Protein AF-A0A401GD38-F1 (afdb_monomer)

Radius of gyration: 16.44 Å; Cα contacts (8 Å, |Δi|>4): 245; chains: 1; bounding box: 44×45×41 Å

Foldseek 3Di:
DDDPVNDDPQWDQQPVDDPVVVQVLLQLDPVQRDPFDQDPVSIQGADAADDLVCLLPPDQSRAHPVSDRWFKKWWQFPPVGIFIWTKDNDKDWDWADDPPDDIDIDIDIDTHHSDPPGDGRDDPRRPPIFMATSRRHTD

Nearest PDB structures (foldseek):
  8k37-assembly1_M  TM=5.604E-01  e=2.691E+00  Escherichia phage Lambda
  3rty-assembly4_H  TM=5.492E-01  e=2.249E+00  Drosophila melanogaster
  2e12-assembly1_B  TM=4.393E-01  e=1.996E+00  Xanthomonas campestris pv. campestris
  8xpm-assembly1_f4  TM=5.637E-01  e=9.448E+00  Escherichia phage Lambda
  9c4g-assembly1_t  TM=3.325E-01  e=8.899E+00  Cutibacterium acnes

Organism: NCBI:txid139825

Mean predicted aligned error: 5.8 Å

Sequence (139 aa):
MIARLNFIGNAIDLGSIEVDELTAWMYPHPANPSSFEYPGDRLLRFHETISDQEMFRPNPKNKDYDNDPVIMVLKNGNSSNLTIGRLNTIRAFLHEYFKGKPGKMSKEVGVFPRNSKSGPFSERGDSGSMVIDTIGRLD

pLDDT: mean 87.92, std 8.71, range [44.88, 96.25]

Secondary structure (DSSP, 8-state):
---GGG---SEEE-TTS-HHHHHHHH-SBTTB--S----TTSEEE--EE--HHHHHS--TTSB-TTS-B--EEEEEETTTEEEEEEEEEEEEEEEE--TTSPPEEEEEEEEEESSTTS--S--TT-TT--EEETTSEE-

Solvent-accessible surface area (backbone atoms only — not comparable to full-atom values): 8340 Å² total; per-residue (Å²): 134,88,52,82,92,73,65,71,76,64,48,46,80,52,79,89,48,59,68,70,59,49,55,58,68,60,22,57,23,89,92,42,78,50,88,58,70,86,48,94,84,37,46,52,47,59,83,53,64,61,49,74,66,42,57,62,51,40,57,78,82,40,25,32,86,86,68,46,55,41,46,48,28,36,32,62,23,82,60,52,39,78,31,53,22,28,52,43,61,65,70,49,77,49,76,48,80,48,94,97,49,81,64,47,74,51,77,46,67,50,68,38,40,63,45,97,85,49,65,78,48,71,45,90,66,24,81,87,49,64,49,25,37,65,80,23,26,32,113

Structure (mmCIF, N/CA/C/O backbone):
data_AF-A0A401GD38-F1
#
_entry.id   AF-A0A401GD38-F1
#
loop_
_atom_site.group_PDB
_atom_site.id
_atom_site.type_symbol
_atom_site.label_atom_id
_atom_site.label_alt_id
_atom_site.label_comp_id
_atom_site.label_asym_id
_atom_site.label_entity_id
_atom_site.label_seq_id
_atom_site.pdbx_PDB_ins_code
_atom_site.Cartn_x
_atom_site.Cartn_y
_atom_site.Cartn_z
_atom_site.occupancy
_atom_site.B_iso_or_equiv
_atom_site.auth_seq_id
_atom_site.auth_comp_id
_atom_site.auth_asym_id
_atom_site.auth_atom_id
_atom_site.pdbx_PDB_model_num
ATOM 1 N N . MET A 1 1 ? -3.269 -23.717 -6.859 1.00 44.88 1 MET A N 1
ATOM 2 C CA . MET A 1 1 ? -3.779 -24.309 -5.602 1.00 44.88 1 MET A CA 1
ATOM 3 C C . MET A 1 1 ? -2.717 -24.089 -4.534 1.00 44.88 1 MET A C 1
ATOM 5 O O . MET A 1 1 ? -1.667 -24.710 -4.618 1.00 44.88 1 MET A O 1
ATOM 9 N N . ILE A 1 2 ? -2.925 -23.154 -3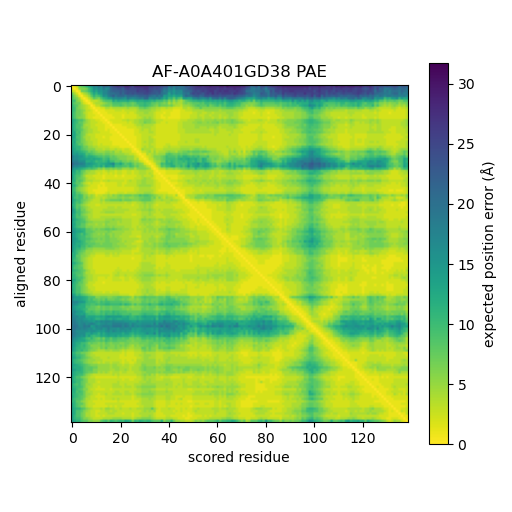.603 1.00 51.34 2 ILE A N 1
ATOM 10 C CA . ILE A 1 2 ? -2.008 -22.959 -2.470 1.00 51.34 2 ILE A CA 1
ATOM 11 C C . ILE A 1 2 ? -2.310 -24.083 -1.474 1.00 51.34 2 ILE A C 1
ATOM 13 O O . ILE A 1 2 ? -3.388 -24.119 -0.884 1.00 51.34 2 ILE A O 1
ATOM 17 N N . ALA A 1 3 ? -1.408 -25.055 -1.339 1.00 58.12 3 ALA A N 1
ATOM 18 C CA . ALA A 1 3 ? -1.503 -26.049 -0.274 1.00 58.12 3 ALA A CA 1
ATOM 19 C C . ALA A 1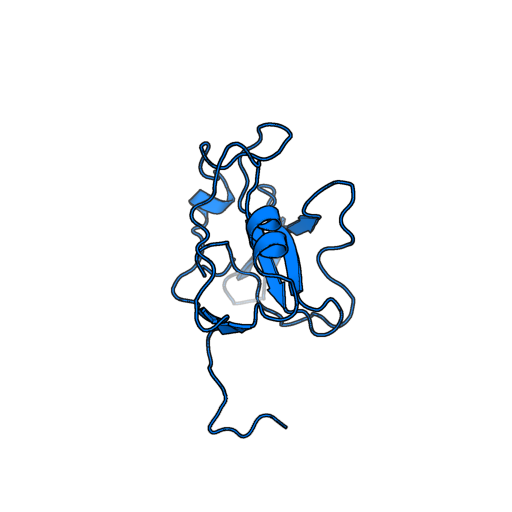 3 ? -1.263 -25.351 1.076 1.00 58.12 3 ALA A C 1
ATOM 21 O O . ALA A 1 3 ? -0.394 -24.485 1.158 1.00 58.12 3 ALA A O 1
ATOM 22 N N . ARG A 1 4 ? -1.983 -25.736 2.143 1.00 56.75 4 ARG A N 1
ATOM 23 C CA . ARG A 1 4 ? -1.834 -25.138 3.494 1.00 56.75 4 ARG A CA 1
ATOM 24 C C . ARG A 1 4 ? -0.382 -25.090 3.994 1.00 56.75 4 ARG A C 1
ATOM 26 O O . ARG A 1 4 ? -0.058 -24.228 4.796 1.00 56.75 4 ARG A O 1
ATOM 33 N N . LEU A 1 5 ? 0.474 -25.992 3.510 1.00 59.88 5 LEU A N 1
ATOM 34 C CA . LEU A 1 5 ? 1.892 -26.083 3.871 1.00 59.88 5 LEU A CA 1
ATOM 35 C C . LEU A 1 5 ? 2.767 -24.966 3.271 1.00 59.88 5 LEU A C 1
ATOM 37 O O . LEU A 1 5 ? 3.852 -24.727 3.783 1.00 59.88 5 LEU A O 1
ATOM 41 N N . ASN A 1 6 ? 2.293 -24.269 2.233 1.00 72.38 6 ASN A N 1
ATOM 42 C CA . ASN A 1 6 ? 3.032 -23.201 1.548 1.00 72.38 6 ASN A CA 1
ATOM 43 C C . ASN A 1 6 ? 2.423 -21.812 1.797 1.00 72.38 6 ASN A C 1
ATOM 45 O O . ASN A 1 6 ? 2.802 -20.845 1.138 1.00 72.38 6 ASN A O 1
ATOM 49 N N . PHE A 1 7 ? 1.443 -21.702 2.701 1.00 73.94 7 PHE A N 1
ATOM 50 C CA . PHE A 1 7 ? 0.858 -20.413 3.043 1.00 73.94 7 PHE A CA 1
ATOM 51 C C . PHE A 1 7 ? 1.796 -19.659 3.982 1.00 73.94 7 PHE A C 1
ATOM 53 O O . PHE A 1 7 ? 1.952 -20.019 5.149 1.00 73.94 7 PHE A O 1
ATOM 60 N N . ILE A 1 8 ? 2.401 -18.594 3.468 1.00 82.19 8 ILE A N 1
ATOM 61 C CA . ILE A 1 8 ? 3.152 -17.649 4.284 1.00 82.19 8 ILE A CA 1
ATOM 62 C C . ILE A 1 8 ? 2.163 -16.578 4.730 1.00 82.19 8 ILE A C 1
ATOM 64 O O . ILE A 1 8 ? 1.779 -15.702 3.960 1.00 82.19 8 ILE A O 1
ATOM 68 N N . GLY A 1 9 ? 1.707 -16.704 5.975 1.00 84.06 9 GLY A N 1
ATOM 69 C CA . GLY A 1 9 ? 0.874 -15.691 6.605 1.00 84.06 9 GLY A CA 1
ATOM 70 C C . GLY A 1 9 ? 1.640 -14.388 6.817 1.00 84.06 9 GLY A C 1
ATOM 71 O O . GLY A 1 9 ? 2.871 -14.357 6.813 1.00 84.06 9 GLY A O 1
ATOM 72 N N . ASN A 1 10 ? 0.884 -13.322 7.048 1.00 88.94 10 ASN A N 1
ATOM 73 C CA . ASN A 1 10 ? 1.404 -12.001 7.370 1.00 88.94 10 ASN A CA 1
ATOM 74 C C . ASN A 1 10 ? 2.403 -11.430 6.343 1.00 88.94 10 ASN A C 1
ATOM 76 O O . ASN A 1 10 ? 3.385 -10.796 6.731 1.00 88.94 10 ASN A O 1
ATOM 80 N N . ALA A 1 11 ? 2.178 -11.671 5.049 1.00 92.38 11 ALA A N 1
ATOM 81 C CA . ALA A 1 11 ? 2.964 -11.054 3.989 1.00 92.38 11 ALA A CA 1
ATOM 82 C C . ALA A 1 11 ? 2.134 -10.739 2.737 1.00 92.38 11 ALA A C 1
ATOM 84 O O . ALA A 1 11 ? 1.136 -11.411 2.463 1.00 92.38 11 ALA A O 1
ATOM 85 N N . ILE A 1 12 ? 2.570 -9.741 1.965 1.00 93.06 12 ILE A N 1
ATOM 86 C CA . ILE A 1 12 ? 2.099 -9.475 0.600 1.00 93.06 12 ILE A CA 1
ATOM 87 C C . ILE A 1 12 ? 3.172 -9.927 -0.393 1.00 93.06 12 ILE A C 1
ATOM 89 O O . ILE A 1 12 ? 4.334 -9.544 -0.270 1.00 93.06 12 ILE A O 1
ATOM 93 N N . ASP A 1 13 ? 2.767 -10.719 -1.388 1.00 93.06 13 ASP A N 1
ATOM 94 C CA . ASP A 1 13 ? 3.604 -11.039 -2.548 1.00 93.06 13 ASP A CA 1
ATOM 95 C C . ASP A 1 13 ? 3.685 -9.834 -3.492 1.00 93.06 13 ASP A C 1
ATOM 97 O O . ASP A 1 13 ? 2.662 -9.338 -3.972 1.00 93.06 13 ASP A O 1
ATOM 101 N N . LEU A 1 14 ? 4.911 -9.370 -3.731 1.00 94.69 14 LEU A N 1
ATOM 102 C CA . LEU A 1 14 ? 5.231 -8.229 -4.585 1.00 94.69 14 LEU A CA 1
ATOM 103 C C . LEU A 1 14 ? 5.524 -8.623 -6.041 1.00 94.69 14 LEU A C 1
ATOM 105 O O . LEU A 1 14 ? 5.787 -7.758 -6.874 1.00 94.69 14 LEU A O 1
ATOM 109 N N . GLY A 1 15 ? 5.507 -9.917 -6.365 1.00 93.31 15 GLY A N 1
ATOM 110 C CA . GLY A 1 15 ? 5.994 -10.457 -7.636 1.00 93.31 15 GLY A CA 1
ATOM 111 C C . GLY A 1 15 ? 5.130 -10.181 -8.868 1.00 93.31 15 GLY A C 1
ATOM 112 O O . GLY A 1 15 ? 5.434 -10.716 -9.931 1.00 93.31 15 GLY A O 1
ATOM 113 N N . SER A 1 16 ? 4.050 -9.404 -8.751 1.00 92.38 16 SER A N 1
ATOM 114 C CA . SER A 1 16 ? 3.207 -9.017 -9.890 1.00 92.38 16 SER A CA 1
ATOM 115 C C . SER A 1 16 ? 3.692 -7.760 -10.620 1.00 92.38 16 SER A C 1
ATOM 117 O O . SER A 1 16 ? 3.144 -7.436 -11.669 1.00 92.38 16 SER A O 1
ATOM 119 N N . ILE A 1 17 ? 4.659 -7.031 -10.053 1.00 93.44 17 ILE A N 1
ATOM 120 C CA . ILE A 1 17 ? 5.270 -5.826 -10.630 1.00 93.44 17 ILE A CA 1
ATOM 121 C C . ILE A 1 17 ? 6.786 -6.038 -10.657 1.00 93.44 17 ILE A C 1
ATOM 123 O O . ILE A 1 17 ? 7.349 -6.613 -9.723 1.00 93.44 17 ILE A O 1
ATOM 127 N N . GLU A 1 18 ? 7.447 -5.571 -11.716 1.00 94.56 18 GLU A N 1
ATOM 128 C CA . GLU A 1 18 ? 8.906 -5.632 -11.827 1.00 94.56 18 GLU A CA 1
ATOM 129 C C . GLU A 1 18 ? 9.589 -4.869 -10.683 1.00 94.56 18 GLU A C 1
ATOM 131 O O . GLU A 1 18 ? 9.123 -3.816 -10.244 1.00 94.56 18 GLU A O 1
ATOM 136 N N . VAL A 1 19 ? 10.716 -5.398 -10.200 1.00 93.25 19 VAL A N 1
ATOM 137 C CA . VAL A 1 19 ? 11.397 -4.912 -8.984 1.00 93.25 19 VAL A CA 1
ATOM 138 C C . VAL A 1 19 ? 11.735 -3.425 -9.074 1.00 93.25 19 VAL A C 1
ATOM 140 O O . VAL A 1 19 ? 11.418 -2.663 -8.158 1.00 93.25 19 VAL A O 1
ATOM 143 N N . ASP A 1 20 ? 12.338 -3.003 -10.186 1.00 91.62 20 ASP A N 1
ATOM 144 C CA . ASP A 1 20 ? 12.758 -1.614 -10.395 1.00 91.62 20 ASP A CA 1
ATOM 145 C C . ASP A 1 20 ? 11.555 -0.668 -10.488 1.00 91.62 20 ASP A C 1
ATOM 147 O O . ASP A 1 20 ? 11.580 0.444 -9.957 1.00 91.62 20 ASP A O 1
ATOM 151 N N . GLU A 1 21 ? 10.471 -1.128 -11.116 1.00 92.25 21 GLU A N 1
ATOM 152 C CA . GLU A 1 21 ? 9.238 -0.360 -11.259 1.00 92.25 21 GLU A CA 1
ATOM 153 C C . GLU A 1 21 ? 8.543 -0.177 -9.908 1.00 92.25 21 GLU A C 1
ATOM 155 O O . GLU A 1 21 ? 8.220 0.954 -9.531 1.00 92.25 21 GLU A O 1
ATOM 160 N N . LEU A 1 22 ? 8.372 -1.260 -9.144 1.00 92.44 22 LEU A N 1
ATOM 161 C CA . LEU A 1 22 ? 7.772 -1.190 -7.816 1.00 92.44 22 LEU A CA 1
ATOM 162 C C . LEU A 1 22 ? 8.608 -0.313 -6.884 1.00 92.44 22 LEU A C 1
ATOM 164 O O . LEU A 1 22 ? 8.063 0.550 -6.199 1.00 92.44 22 LEU A O 1
ATOM 168 N N . THR A 1 23 ? 9.928 -0.488 -6.891 1.00 90.81 23 THR A N 1
ATOM 169 C CA . THR A 1 23 ? 10.847 0.312 -6.072 1.00 90.81 23 THR A CA 1
ATOM 170 C C . THR A 1 23 ? 10.707 1.800 -6.393 1.00 90.81 23 THR A C 1
ATOM 172 O O . THR A 1 23 ? 10.551 2.617 -5.486 1.00 90.81 23 THR A O 1
ATOM 175 N N . ALA A 1 24 ? 10.653 2.160 -7.678 1.00 89.00 24 ALA A N 1
ATOM 176 C CA . ALA A 1 24 ? 10.429 3.539 -8.101 1.00 89.00 24 ALA A CA 1
ATOM 177 C C . ALA A 1 24 ? 9.046 4.077 -7.690 1.00 89.00 24 ALA A C 1
ATOM 179 O O . ALA A 1 24 ? 8.906 5.266 -7.408 1.00 89.00 24 ALA A O 1
ATOM 180 N N . TRP A 1 25 ? 8.013 3.232 -7.655 1.00 89.56 25 TRP A N 1
ATOM 181 C CA . TRP A 1 25 ? 6.668 3.626 -7.226 1.00 89.56 25 TRP A CA 1
ATOM 182 C C . TRP A 1 25 ? 6.547 3.828 -5.718 1.00 89.56 25 TRP A C 1
ATOM 184 O O . TRP A 1 25 ? 5.728 4.639 -5.287 1.00 89.56 25 TRP A O 1
ATOM 194 N N . MET A 1 26 ? 7.353 3.109 -4.939 1.00 88.69 26 MET A N 1
ATOM 195 C CA . MET A 1 26 ? 7.418 3.212 -3.482 1.00 88.69 26 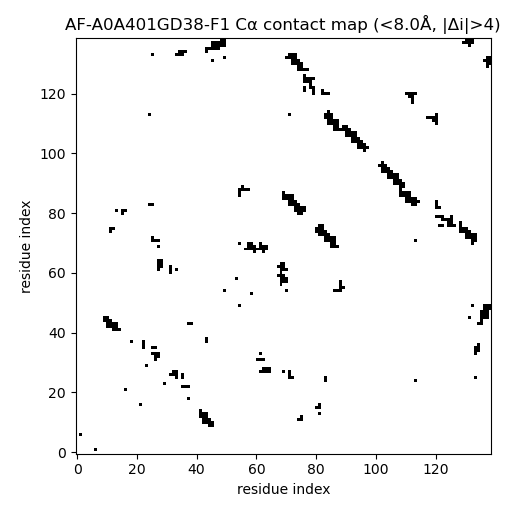MET A CA 1
ATOM 196 C C . MET A 1 26 ? 8.197 4.441 -3.012 1.00 88.69 26 MET A C 1
ATOM 198 O O . MET A 1 26 ? 8.108 4.818 -1.844 1.00 88.69 26 MET A O 1
ATOM 202 N N . TYR A 1 27 ? 8.926 5.101 -3.914 1.00 86.81 27 TYR A N 1
ATOM 203 C CA . TYR A 1 27 ? 9.579 6.375 -3.648 1.00 86.81 27 TYR A CA 1
ATOM 204 C C . TYR A 1 27 ? 8.604 7.535 -3.884 1.00 86.81 27 TYR A C 1
ATOM 206 O O . TYR A 1 27 ? 8.187 7.757 -5.023 1.00 86.81 27 TYR A O 1
ATOM 214 N N . PRO A 1 28 ? 8.267 8.314 -2.835 1.00 79.56 28 PRO A N 1
ATOM 215 C CA . PRO A 1 28 ? 7.445 9.517 -2.971 1.00 79.56 28 PRO A CA 1
ATOM 216 C C . PRO A 1 28 ? 7.968 10.480 -4.041 1.00 79.56 28 PRO A C 1
ATOM 218 O O . PRO A 1 28 ? 7.201 11.058 -4.810 1.00 79.56 28 PRO A O 1
ATOM 221 N N . HIS A 1 29 ? 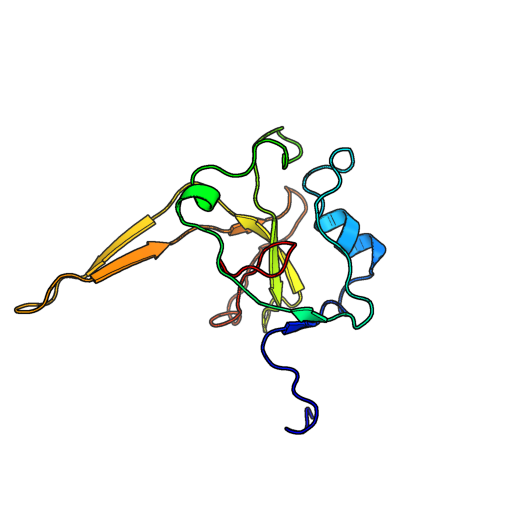9.294 10.622 -4.092 1.00 81.00 29 HIS A N 1
ATOM 222 C CA . HIS A 1 29 ? 10.009 11.476 -5.022 1.00 81.00 29 HIS A CA 1
ATOM 223 C C . HIS A 1 29 ? 11.348 10.811 -5.392 1.00 81.00 29 HIS A C 1
ATOM 225 O O . HIS A 1 29 ? 12.061 10.378 -4.488 1.00 81.00 29 HIS A O 1
ATOM 231 N N . PRO A 1 30 ? 11.762 10.765 -6.674 1.00 73.62 30 PRO A N 1
ATOM 232 C CA . PRO A 1 30 ? 12.993 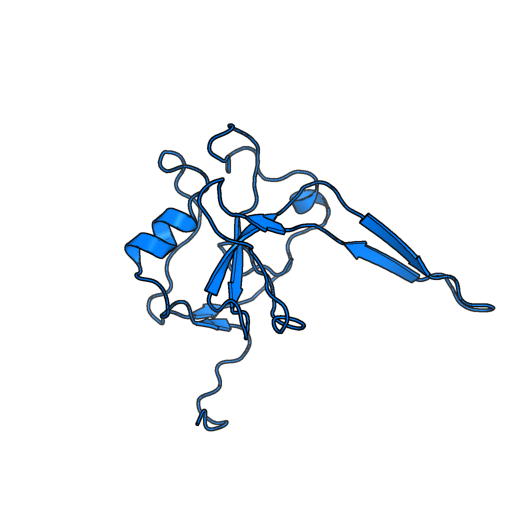10.081 -7.092 1.00 73.62 30 PRO A CA 1
ATOM 233 C C . PRO A 1 30 ? 14.270 10.596 -6.414 1.00 73.62 30 PRO A C 1
ATOM 235 O O . PRO A 1 30 ? 15.209 9.839 -6.199 1.00 73.62 30 PRO A O 1
ATOM 238 N N . ALA A 1 31 ? 14.303 11.885 -6.062 1.00 73.38 31 ALA A N 1
ATOM 239 C CA . ALA A 1 31 ? 15.421 12.493 -5.333 1.00 73.38 31 ALA A CA 1
ATOM 240 C C . ALA A 1 31 ? 15.400 12.240 -3.809 1.00 73.38 31 ALA A C 1
ATOM 242 O O . ALA A 1 31 ? 16.376 12.561 -3.140 1.00 73.38 31 ALA A O 1
ATOM 243 N N . ASN A 1 32 ? 14.311 11.679 -3.269 1.00 70.56 32 ASN A N 1
ATOM 244 C CA . ASN A 1 32 ? 14.159 11.320 -1.858 1.00 70.56 32 ASN A CA 1
ATOM 245 C C . ASN A 1 32 ? 13.917 9.806 -1.759 1.00 70.56 32 ASN A C 1
ATOM 247 O O . ASN A 1 32 ? 12.761 9.378 -1.656 1.00 70.56 32 ASN A O 1
ATOM 251 N N . PRO A 1 33 ? 14.980 8.984 -1.835 1.00 65.81 33 PRO A N 1
ATOM 252 C CA . PRO A 1 33 ? 14.845 7.539 -1.702 1.00 65.81 33 PRO A CA 1
ATOM 253 C C . PRO A 1 33 ? 14.171 7.200 -0.367 1.00 65.81 33 PRO A C 1
ATOM 255 O O . PRO A 1 33 ? 14.541 7.731 0.683 1.00 65.81 33 PRO A O 1
ATOM 258 N N . SER A 1 34 ? 13.139 6.356 -0.424 1.00 71.00 34 SER A N 1
ATOM 259 C CA . SER A 1 34 ? 12.415 5.917 0.772 1.00 71.00 34 SER A CA 1
ATOM 260 C C . SER A 1 34 ? 13.203 4.842 1.527 1.00 71.00 34 SER A C 1
ATOM 262 O O . SER A 1 34 ? 14.176 4.299 1.014 1.00 71.00 34 SER A O 1
ATOM 264 N N . SER A 1 35 ? 12.733 4.478 2.718 1.00 74.81 35 SER A N 1
ATOM 265 C CA . SER A 1 35 ? 13.227 3.319 3.472 1.00 74.81 35 SER A CA 1
ATOM 266 C C . SER A 1 35 ? 12.767 1.961 2.915 1.00 74.81 35 SER A C 1
ATOM 268 O O . SER A 1 35 ? 12.939 0.951 3.589 1.00 74.81 35 SER A O 1
ATOM 270 N N . PHE A 1 36 ? 12.125 1.923 1.742 1.00 87.38 36 PHE A N 1
ATOM 271 C CA . PHE A 1 36 ? 11.706 0.681 1.095 1.00 87.38 36 PHE A CA 1
ATOM 272 C C . PHE A 1 36 ? 12.921 -0.111 0.611 1.00 87.38 36 PHE A C 1
ATOM 274 O O . PHE A 1 36 ? 13.685 0.363 -0.229 1.00 87.38 36 PHE A O 1
ATOM 281 N N . GLU A 1 37 ? 13.031 -1.346 1.082 1.00 89.06 37 GLU A N 1
ATOM 282 C CA . GLU A 1 37 ? 13.955 -2.342 0.553 1.00 89.06 37 GLU A CA 1
ATOM 283 C C . GLU A 1 37 ? 13.134 -3.490 -0.034 1.00 89.06 37 GLU A C 1
ATOM 285 O O . GLU A 1 37 ? 12.289 -4.071 0.651 1.00 89.06 37 GLU A O 1
ATOM 290 N N . TYR A 1 38 ? 13.362 -3.816 -1.310 1.00 92.19 38 TYR A N 1
ATOM 291 C CA . TYR A 1 38 ? 12.652 -4.924 -1.940 1.00 92.19 38 TYR A CA 1
ATOM 292 C C . TYR A 1 38 ? 13.124 -6.253 -1.315 1.00 92.19 38 TYR A C 1
ATOM 294 O O . TYR A 1 38 ? 14.312 -6.580 -1.403 1.00 92.19 38 TYR A O 1
ATOM 302 N N . PRO A 1 39 ? 12.230 -7.047 -0.702 1.00 93.25 39 PRO A N 1
ATOM 303 C CA . PRO A 1 39 ? 12.608 -8.292 -0.049 1.00 93.25 39 PRO A CA 1
ATOM 304 C C . PRO A 1 39 ? 13.069 -9.332 -1.079 1.00 93.25 39 PRO A C 1
ATOM 306 O O . PRO A 1 39 ? 12.392 -9.582 -2.076 1.00 93.25 39 PRO A O 1
ATOM 309 N N . GLY A 1 40 ? 14.209 -9.985 -0.833 1.00 93.00 40 GLY A N 1
ATOM 310 C CA . GLY A 1 40 ? 14.775 -10.977 -1.761 1.00 93.00 40 GLY A CA 1
ATOM 311 C C . GLY A 1 40 ? 13.885 -12.208 -1.984 1.00 93.00 40 GLY A C 1
ATOM 312 O O . GLY A 1 40 ? 13.954 -12.838 -3.036 1.00 93.00 40 GLY A O 1
ATOM 313 N N . ASP A 1 41 ? 13.013 -12.522 -1.021 1.00 92.81 41 ASP A N 1
ATOM 314 C CA . ASP A 1 41 ? 11.988 -13.562 -1.131 1.00 92.81 41 ASP A CA 1
ATOM 315 C C . ASP A 1 41 ? 10.661 -13.038 -1.697 1.00 92.81 41 ASP A C 1
ATOM 317 O O . ASP A 1 41 ? 9.685 -13.775 -1.631 1.00 92.81 41 ASP A O 1
ATOM 321 N N . ARG A 1 42 ? 10.624 -11.800 -2.228 1.00 94.06 42 ARG A N 1
ATOM 322 C CA . ARG A 1 42 ? 9.468 -11.043 -2.758 1.00 94.06 42 ARG A CA 1
ATOM 323 C C . ARG A 1 42 ? 8.293 -10.831 -1.798 1.00 94.06 42 ARG A C 1
ATOM 325 O O . ARG A 1 42 ? 7.251 -10.333 -2.223 1.00 94.06 42 ARG A O 1
ATOM 332 N N . LEU A 1 43 ? 8.435 -11.193 -0.525 1.00 94.06 43 LEU A N 1
ATOM 333 C CA . LEU A 1 43 ? 7.354 -11.144 0.452 1.00 94.06 43 LEU A CA 1
ATOM 334 C C . LEU A 1 43 ? 7.555 -9.981 1.420 1.00 94.06 43 LEU A C 1
ATOM 336 O O . LEU A 1 43 ? 8.418 -10.019 2.296 1.00 94.06 43 LEU A O 1
ATOM 340 N N . LEU A 1 44 ? 6.711 -8.957 1.307 1.00 93.75 44 LEU A N 1
ATOM 341 C CA . LEU A 1 44 ? 6.695 -7.859 2.270 1.00 93.75 44 LEU A CA 1
ATOM 342 C C . LEU A 1 44 ? 5.920 -8.285 3.516 1.00 93.75 44 LEU A C 1
ATOM 344 O O . LEU A 1 44 ? 4.701 -8.450 3.462 1.00 93.75 44 LEU A O 1
ATOM 348 N N . ARG A 1 45 ? 6.637 -8.503 4.621 1.00 93.06 45 ARG A N 1
ATOM 349 C CA . ARG A 1 45 ? 6.089 -9.033 5.878 1.00 93.06 45 ARG A CA 1
ATOM 350 C C . ARG A 1 45 ? 5.555 -7.936 6.786 1.00 93.06 45 ARG A C 1
ATOM 352 O O . ARG A 1 45 ? 6.119 -6.849 6.840 1.00 93.06 45 ARG A O 1
ATOM 359 N N . PHE A 1 46 ? 4.514 -8.265 7.545 1.00 89.25 46 PHE A N 1
ATOM 360 C CA . PHE A 1 46 ? 3.899 -7.346 8.500 1.00 89.25 46 PHE A CA 1
ATOM 361 C C . PHE A 1 46 ? 4.508 -7.499 9.889 1.00 89.25 46 PHE A C 1
ATOM 363 O O . PHE A 1 46 ? 4.806 -8.619 10.315 1.00 89.25 46 PHE A O 1
ATOM 370 N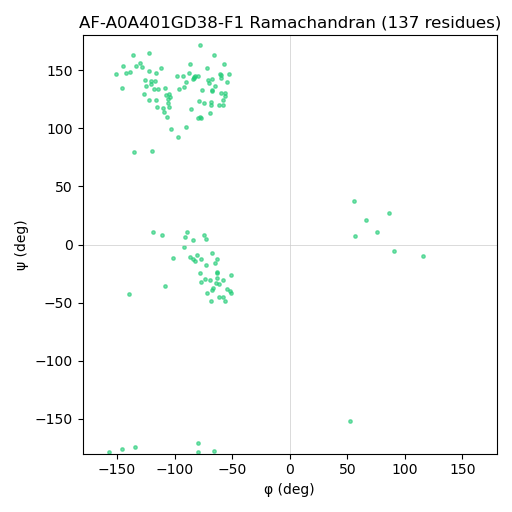 N . HIS A 1 47 ? 4.626 -6.395 10.622 1.00 88.44 47 HIS A N 1
ATOM 371 C CA . HIS A 1 47 ? 5.108 -6.430 12.008 1.00 88.44 47 HIS A CA 1
ATOM 372 C C . HIS A 1 47 ? 4.356 -5.486 12.950 1.00 88.44 47 HIS A C 1
ATOM 374 O O . HIS A 1 47 ? 3.995 -5.909 14.046 1.00 88.44 47 HIS A O 1
ATOM 380 N N . GLU A 1 48 ? 4.057 -4.260 12.524 1.00 91.31 48 GLU A N 1
ATOM 381 C CA . GLU A 1 48 ? 3.465 -3.219 13.376 1.00 91.31 48 GLU A CA 1
ATOM 382 C C . GLU A 1 48 ? 2.303 -2.487 12.681 1.00 91.31 48 GLU A C 1
ATOM 384 O O . GLU A 1 48 ? 1.874 -2.849 11.586 1.00 91.31 48 GLU A O 1
ATOM 389 N N . THR A 1 49 ? 1.779 -1.451 13.335 1.00 93.00 49 THR A N 1
ATOM 390 C CA . THR A 1 49 ? 0.779 -0.519 12.800 1.00 93.00 49 THR A CA 1
ATOM 391 C C . THR A 1 49 ? 1.371 0.884 12.721 1.00 93.00 49 THR A C 1
ATOM 393 O O . THR A 1 49 ? 2.145 1.279 13.597 1.00 93.00 49 THR A O 1
ATOM 396 N N . ILE A 1 50 ? 0.965 1.678 11.737 1.00 92.00 50 ILE A N 1
ATOM 397 C CA . ILE A 1 50 ? 1.300 3.101 11.680 1.00 92.00 50 ILE A CA 1
ATOM 398 C C . ILE A 1 50 ? 0.575 3.806 12.835 1.00 92.00 50 ILE A C 1
ATOM 400 O O . ILE A 1 50 ? -0.609 3.583 13.086 1.00 92.00 50 ILE A O 1
ATOM 404 N N . SER A 1 51 ? 1.278 4.659 13.580 1.00 92.31 51 SER A N 1
ATOM 405 C CA . SER A 1 51 ? 0.649 5.347 14.710 1.00 92.31 51 SER A CA 1
ATOM 406 C C . SER A 1 51 ? -0.343 6.419 14.249 1.00 92.31 51 SER A C 1
ATOM 408 O O . SER A 1 51 ? -0.154 7.077 13.224 1.00 92.31 51 SER A O 1
ATOM 410 N N . ASP A 1 52 ? -1.356 6.689 15.076 1.00 89.06 52 ASP A N 1
ATOM 411 C CA . ASP A 1 52 ? -2.312 7.772 14.828 1.00 89.06 52 ASP A CA 1
ATOM 412 C C . ASP A 1 52 ? -1.645 9.138 14.627 1.00 89.06 52 ASP A C 1
ATOM 414 O O . ASP A 1 52 ? -2.080 9.950 13.808 1.00 89.06 52 ASP A O 1
ATOM 418 N N . GLN A 1 53 ? -0.589 9.391 15.399 1.00 90.88 53 GLN A N 1
ATOM 419 C CA . GLN A 1 53 ? 0.181 10.623 15.324 1.00 90.88 53 GLN A CA 1
ATOM 420 C C . GLN A 1 53 ? 0.943 10.726 14.003 1.00 90.88 53 GLN A C 1
ATOM 422 O O . GLN A 1 53 ? 1.010 11.813 1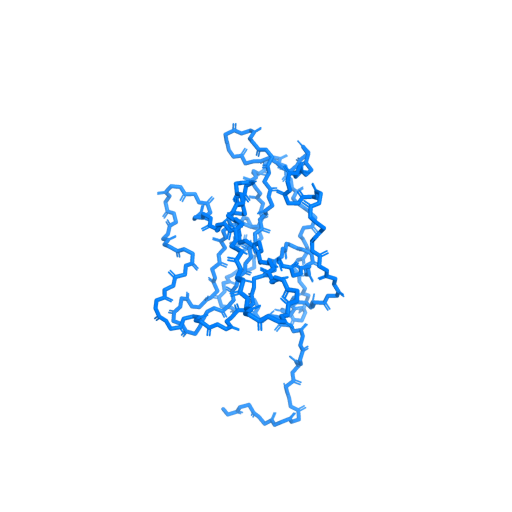3.434 1.00 90.88 53 GLN A O 1
ATOM 427 N N . GLU A 1 54 ? 1.493 9.617 13.515 1.00 91.62 54 GLU A N 1
ATOM 428 C CA . GLU A 1 54 ? 2.242 9.576 12.261 1.00 91.62 54 GLU A CA 1
ATOM 429 C C . GLU A 1 54 ? 1.327 9.727 11.045 1.00 91.62 54 GLU A C 1
ATOM 431 O O . GLU A 1 54 ? 1.641 10.518 10.163 1.00 91.62 54 GLU A O 1
ATOM 436 N N . MET A 1 55 ? 0.157 9.080 11.020 1.00 90.19 55 MET A N 1
ATOM 437 C CA . MET A 1 55 ? -0.819 9.316 9.946 1.00 90.19 55 MET A CA 1
ATOM 438 C C . MET A 1 55 ? -1.305 10.770 9.911 1.00 90.19 55 MET A C 1
ATOM 440 O O . MET A 1 55 ? -1.584 11.308 8.843 1.00 90.19 55 MET A O 1
ATOM 444 N N . PHE A 1 56 ? -1.417 11.420 11.076 1.00 88.19 56 PHE A N 1
ATOM 445 C CA . PHE A 1 56 ? -1.803 12.831 11.159 1.00 88.19 56 PHE A CA 1
ATOM 446 C C . PHE A 1 56 ? -0.654 13.784 10.798 1.00 88.19 56 PHE A C 1
ATOM 448 O O . PHE A 1 56 ? -0.887 14.876 10.280 1.00 88.19 56 PHE A O 1
ATOM 455 N N . ARG A 1 57 ? 0.590 13.399 11.095 1.00 90.06 57 ARG A N 1
ATOM 456 C CA . ARG A 1 57 ? 1.803 14.183 10.833 1.00 90.06 57 ARG A CA 1
ATOM 457 C C . ARG A 1 57 ? 2.881 13.277 10.235 1.00 90.06 57 ARG A C 1
ATOM 459 O O . ARG A 1 57 ? 3.785 12.863 10.969 1.00 90.06 57 ARG A O 1
ATOM 466 N N . PRO A 1 58 ? 2.800 12.989 8.923 1.00 90.00 58 PRO A N 1
ATOM 467 C CA . PRO A 1 58 ? 3.793 12.169 8.250 1.00 90.00 58 PRO A CA 1
ATOM 468 C C . PRO A 1 58 ? 5.195 12.756 8.390 1.00 90.00 58 PRO A C 1
ATOM 470 O O . PRO A 1 58 ? 5.375 13.966 8.563 1.00 90.00 58 PRO A O 1
ATOM 473 N N . ASN A 1 59 ? 6.204 11.893 8.288 1.00 87.81 59 ASN A N 1
ATOM 474 C CA . ASN A 1 59 ? 7.592 12.319 8.362 1.00 87.81 59 ASN A CA 1
ATOM 475 C C . ASN A 1 59 ? 7.887 13.362 7.263 1.00 87.81 59 ASN A C 1
ATOM 477 O O . ASN A 1 59 ? 7.799 13.033 6.080 1.00 87.81 59 ASN A O 1
ATOM 481 N N . PRO A 1 60 ? 8.308 14.592 7.611 1.00 86.81 60 PRO A N 1
ATOM 482 C CA . PRO A 1 60 ? 8.533 15.657 6.636 1.00 86.81 60 PRO A CA 1
ATOM 483 C C . PRO A 1 60 ? 9.716 15.398 5.694 1.00 86.81 60 PRO A C 1
ATOM 485 O O . PRO A 1 60 ? 9.923 16.175 4.766 1.00 86.81 60 PRO A O 1
ATOM 488 N N . LYS A 1 61 ? 10.511 14.346 5.926 1.00 84.50 61 LYS A N 1
ATOM 489 C CA . LYS A 1 61 ? 11.552 13.889 4.994 1.00 84.50 61 LYS A CA 1
ATOM 490 C C . LYS A 1 61 ? 10.982 13.090 3.817 1.00 84.50 61 LYS A C 1
ATOM 492 O O . LYS A 1 61 ? 11.602 13.059 2.760 1.00 84.50 61 LYS A O 1
ATOM 497 N N . ASN A 1 62 ? 9.808 12.481 3.985 1.00 85.31 62 ASN A N 1
ATOM 498 C CA . ASN A 1 62 ? 9.152 11.668 2.966 1.00 85.31 62 ASN A CA 1
ATOM 499 C C . ASN A 1 62 ? 8.125 12.532 2.246 1.00 85.31 62 ASN A C 1
ATOM 501 O O . ASN A 1 62 ? 7.000 12.672 2.715 1.00 85.31 62 ASN A O 1
ATOM 505 N N . LYS A 1 63 ? 8.531 13.153 1.141 1.00 86.44 63 LYS A N 1
ATOM 506 C CA . LYS A 1 63 ? 7.700 14.118 0.420 1.00 86.44 63 LYS A CA 1
ATOM 507 C C . LYS A 1 63 ? 7.433 13.691 -1.006 1.00 86.44 63 LYS A C 1
ATOM 509 O O . LYS A 1 63 ? 8.350 13.188 -1.652 1.00 86.44 63 LYS A O 1
ATOM 514 N N . ASP A 1 64 ? 6.217 13.923 -1.480 1.00 83.50 64 ASP A N 1
ATOM 515 C CA . ASP A 1 64 ? 5.849 13.664 -2.869 1.00 83.50 64 ASP A CA 1
ATOM 516 C C . ASP A 1 64 ? 6.317 14.776 -3.833 1.00 83.50 64 ASP A C 1
ATOM 518 O O . ASP A 1 64 ? 7.116 15.648 -3.475 1.00 83.50 64 ASP A O 1
ATOM 522 N N . TYR A 1 65 ? 5.855 14.719 -5.086 1.00 81.38 65 TYR A N 1
ATOM 523 C CA . TYR A 1 65 ? 6.183 15.696 -6.133 1.00 81.38 65 TYR A CA 1
ATOM 524 C C . TYR A 1 65 ? 5.703 17.119 -5.842 1.00 81.38 65 TYR A C 1
ATOM 526 O O . TYR A 1 65 ? 6.306 18.061 -6.356 1.00 81.38 65 TYR A O 1
ATOM 534 N N . ASP A 1 66 ? 4.685 17.276 -4.999 1.00 83.50 66 ASP A N 1
ATOM 535 C CA . ASP A 1 66 ? 4.166 18.576 -4.580 1.00 83.50 66 ASP A CA 1
ATOM 536 C C . ASP A 1 66 ? 4.865 19.073 -3.295 1.00 83.50 66 ASP A C 1
ATOM 538 O O . ASP A 1 66 ? 4.546 20.139 -2.772 1.00 83.50 66 ASP A O 1
ATOM 542 N N . ASN A 1 67 ? 5.901 18.351 -2.832 1.00 84.19 67 ASN A N 1
ATOM 543 C CA . ASN A 1 67 ? 6.698 18.634 -1.633 1.00 84.19 67 ASN A CA 1
ATOM 544 C C . ASN A 1 67 ? 5.898 18.504 -0.319 1.00 84.19 67 ASN A C 1
ATOM 546 O O . ASN A 1 67 ? 6.332 19.017 0.726 1.00 84.19 67 ASN A O 1
ATOM 550 N N . ASP A 1 68 ? 4.788 17.764 -0.368 1.00 87.19 68 ASP A N 1
ATOM 551 C CA . ASP A 1 68 ? 3.921 17.475 0.769 1.00 87.19 68 ASP A CA 1
ATOM 552 C C . ASP A 1 68 ? 4.341 16.169 1.468 1.00 87.19 68 ASP A C 1
ATOM 554 O O . ASP A 1 68 ? 4.642 15.176 0.796 1.00 87.19 68 ASP A O 1
ATOM 558 N N . PRO A 1 69 ? 4.398 16.133 2.817 1.00 89.44 69 PRO A N 1
ATOM 559 C CA . PRO A 1 69 ? 4.692 14.911 3.561 1.00 89.44 69 PRO A CA 1
ATOM 560 C C . PRO A 1 69 ? 3.673 13.804 3.275 1.00 89.44 69 PRO A C 1
ATOM 562 O O . PRO A 1 69 ? 2.467 14.017 3.404 1.00 89.44 69 PRO A O 1
ATOM 565 N N . VAL A 1 70 ? 4.156 12.605 2.954 1.00 89.81 70 VAL A N 1
ATOM 566 C CA . VAL A 1 70 ? 3.317 11.485 2.519 1.00 89.81 70 VAL A CA 1
ATOM 567 C C . VAL A 1 70 ? 3.763 10.161 3.131 1.00 89.81 70 VAL A C 1
ATOM 569 O O . VAL A 1 70 ? 4.951 9.920 3.356 1.00 89.81 70 VAL A O 1
ATOM 572 N N . ILE A 1 71 ? 2.796 9.275 3.365 1.00 92.56 71 ILE A N 1
ATOM 573 C CA . ILE A 1 71 ? 3.044 7.860 3.646 1.00 92.56 71 ILE A CA 1
ATOM 574 C C . ILE A 1 71 ? 2.586 7.075 2.421 1.00 92.56 71 ILE A C 1
ATOM 576 O O . ILE A 1 71 ? 1.401 7.081 2.074 1.00 92.56 71 ILE A O 1
ATOM 580 N N . MET A 1 72 ? 3.539 6.440 1.741 1.00 92.75 72 MET A N 1
ATOM 581 C CA . MET A 1 72 ? 3.237 5.535 0.636 1.00 92.75 72 MET A CA 1
ATOM 582 C C . MET A 1 72 ? 2.720 4.226 1.205 1.00 92.75 72 MET A C 1
ATOM 584 O O . MET A 1 72 ? 3.325 3.670 2.122 1.00 92.75 72 MET A O 1
ATOM 588 N N . VAL A 1 73 ? 1.627 3.739 0.636 1.00 94.44 73 VAL A N 1
ATOM 589 C CA . VAL A 1 73 ? 1.013 2.474 1.025 1.00 94.44 73 VAL A CA 1
ATOM 590 C C . VAL A 1 73 ? 0.741 1.608 -0.185 1.00 94.44 73 VAL A C 1
ATOM 592 O O . VAL A 1 73 ? 0.589 2.104 -1.301 1.00 94.44 73 VAL A O 1
ATOM 595 N N . LEU A 1 74 ? 0.653 0.307 0.039 1.00 95.31 74 LEU A N 1
ATOM 596 C CA . LEU A 1 74 ? 0.296 -0.668 -0.970 1.00 95.31 74 LEU A CA 1
ATOM 597 C C . LEU A 1 74 ? -0.695 -1.683 -0.434 1.00 95.31 74 LEU A C 1
ATOM 599 O O . LEU A 1 74 ? -0.863 -1.862 0.771 1.00 95.31 74 LEU A O 1
ATOM 603 N N . LYS A 1 75 ? -1.331 -2.374 -1.368 1.00 95.25 75 LYS A N 1
ATOM 604 C CA . LYS A 1 75 ? -2.293 -3.434 -1.100 1.00 95.25 75 LYS A CA 1
ATOM 605 C C . LYS A 1 75 ? -2.259 -4.428 -2.247 1.00 95.25 75 LYS A C 1
ATOM 607 O O . LYS A 1 75 ? -2.098 -4.029 -3.394 1.00 95.25 75 LYS A O 1
ATOM 612 N N . ASN A 1 76 ? -2.488 -5.704 -1.951 1.00 95.00 76 ASN A N 1
ATOM 613 C CA . ASN A 1 76 ? -2.831 -6.694 -2.970 1.00 95.00 76 ASN A CA 1
ATOM 614 C C . ASN A 1 76 ? -4.342 -6.977 -2.918 1.00 95.00 76 ASN A C 1
ATOM 616 O O . ASN A 1 76 ? -4.844 -7.664 -2.022 1.00 95.00 76 ASN A O 1
ATOM 620 N N . GLY A 1 77 ? -5.072 -6.333 -3.828 1.00 94.69 77 GLY A N 1
ATOM 621 C CA . GLY A 1 77 ? -6.517 -6.458 -3.989 1.00 94.69 77 GLY A CA 1
ATOM 622 C C . GLY A 1 77 ? -6.896 -7.678 -4.822 1.00 94.69 77 GLY A C 1
ATOM 623 O O . GLY A 1 77 ? -6.219 -8.005 -5.791 1.00 94.69 77 GLY A O 1
ATOM 624 N N . ASN A 1 78 ? -8.010 -8.332 -4.490 1.00 94.50 78 ASN A N 1
ATOM 625 C CA . ASN A 1 78 ? -8.516 -9.447 -5.295 1.00 94.50 78 ASN A CA 1
ATOM 626 C C . ASN A 1 78 ? -8.920 -9.020 -6.721 1.00 94.50 78 ASN A C 1
ATOM 628 O O . ASN A 1 78 ? -8.868 -9.826 -7.646 1.00 94.50 78 ASN A O 1
ATOM 632 N N . SER A 1 79 ? -9.344 -7.769 -6.904 1.00 95.31 79 SER A N 1
ATOM 633 C CA . SER A 1 79 ? -9.760 -7.221 -8.197 1.00 95.31 79 SER A CA 1
ATOM 634 C C . SER A 1 79 ? -8.745 -6.228 -8.755 1.00 95.31 79 SER A C 1
ATOM 636 O O . SER A 1 79 ? -8.521 -6.217 -9.964 1.00 95.31 79 SER A O 1
ATOM 638 N N . SER A 1 80 ? -8.101 -5.432 -7.897 1.00 93.94 80 SER A N 1
ATOM 639 C CA . SER A 1 80 ? -7.095 -4.453 -8.324 1.00 93.94 80 SER A CA 1
ATOM 640 C C . SER A 1 80 ? -5.687 -5.028 -8.510 1.00 93.94 80 SER A C 1
ATOM 642 O O . SER A 1 80 ? -4.830 -4.337 -9.058 1.00 93.94 80 SER A O 1
ATOM 644 N N . ASN A 1 81 ? -5.421 -6.256 -8.045 1.00 94.31 81 ASN A N 1
ATOM 645 C CA . ASN A 1 81 ? -4.067 -6.779 -7.819 1.00 94.31 81 ASN A CA 1
ATOM 646 C C . ASN A 1 81 ? -3.237 -5.821 -6.938 1.00 94.31 81 ASN A C 1
ATOM 648 O O . ASN A 1 81 ? -3.788 -5.101 -6.096 1.00 94.31 81 ASN A O 1
ATOM 652 N N . LEU A 1 82 ? -1.912 -5.833 -7.105 1.00 95.31 82 LEU A N 1
ATOM 653 C CA . LEU A 1 82 ? -0.983 -4.983 -6.373 1.00 95.31 82 LEU A CA 1
ATOM 654 C C . LEU A 1 82 ? -1.125 -3.517 -6.803 1.00 95.31 82 LEU A C 1
ATOM 656 O O . LEU A 1 82 ? -0.794 -3.152 -7.931 1.00 95.31 82 LEU A O 1
ATOM 660 N N . THR A 1 83 ? -1.594 -2.674 -5.889 1.00 95.69 83 THR A N 1
ATOM 661 C CA . THR A 1 83 ? -1.743 -1.230 -6.089 1.00 95.69 83 THR A CA 1
ATOM 662 C C . THR A 1 83 ? -0.958 -0.449 -5.050 1.00 95.69 83 THR A C 1
ATOM 664 O O . THR A 1 83 ? -0.759 -0.902 -3.924 1.00 95.69 83 THR A O 1
ATOM 667 N N . ILE A 1 84 ? -0.496 0.738 -5.447 1.00 94.62 84 ILE A N 1
ATOM 668 C CA . ILE A 1 84 ? 0.269 1.665 -4.613 1.00 94.62 84 ILE A CA 1
ATOM 669 C C . ILE A 1 84 ? -0.516 2.974 -4.551 1.00 94.62 84 ILE A C 1
ATOM 671 O O . ILE A 1 84 ? -1.049 3.447 -5.559 1.00 94.62 84 ILE A O 1
ATOM 675 N N . GLY A 1 85 ? -0.576 3.564 -3.368 1.00 94.19 85 GLY A N 1
ATOM 676 C CA . GLY A 1 85 ? -1.285 4.797 -3.092 1.00 94.19 85 GLY A CA 1
ATOM 677 C C . GLY A 1 85 ? -0.576 5.645 -2.048 1.00 94.19 85 GLY A C 1
ATOM 678 O O . GLY A 1 85 ? 0.525 5.339 -1.590 1.00 94.19 85 GLY A O 1
ATOM 679 N N . ARG A 1 86 ? -1.228 6.748 -1.700 1.00 92.38 86 ARG A N 1
ATOM 680 C CA . ARG A 1 86 ? -0.769 7.730 -0.719 1.00 92.38 86 ARG A CA 1
ATOM 681 C C . ARG A 1 86 ? -1.824 7.854 0.365 1.00 92.38 86 ARG A C 1
ATOM 683 O O . ARG A 1 86 ? -2.976 8.146 0.044 1.00 92.38 86 ARG A O 1
ATOM 690 N N . LEU A 1 87 ? -1.454 7.648 1.623 1.00 91.88 87 LEU A N 1
ATOM 691 C CA . LEU A 1 87 ? -2.370 7.911 2.730 1.00 91.88 87 LEU A CA 1
ATOM 692 C C . LEU A 1 87 ? -2.690 9.405 2.820 1.00 91.88 87 LEU A C 1
ATOM 694 O O . LEU A 1 87 ? -1.806 10.256 2.723 1.00 91.88 87 LEU A O 1
ATOM 698 N N . ASN A 1 88 ? -3.966 9.709 3.028 1.00 83.44 88 ASN A N 1
ATOM 699 C CA . ASN A 1 88 ? -4.449 11.048 3.325 1.00 83.44 88 ASN A CA 1
ATOM 700 C C . ASN A 1 88 ? -4.270 11.367 4.818 1.00 83.44 88 ASN A C 1
ATOM 702 O O . ASN A 1 88 ? -4.474 10.513 5.679 1.00 83.44 88 ASN A O 1
ATOM 706 N N . THR A 1 89 ? -3.970 12.625 5.132 1.00 82.88 89 THR A N 1
ATOM 707 C CA . THR A 1 89 ? -3.933 13.143 6.508 1.00 82.88 89 THR A CA 1
ATOM 708 C C . THR A 1 89 ? -5.322 13.523 7.042 1.00 82.88 89 THR A C 1
ATOM 710 O O . THR A 1 89 ? -5.496 13.699 8.251 1.00 82.88 89 THR A O 1
ATOM 713 N N . ILE A 1 90 ? -6.336 13.625 6.171 1.00 81.81 90 ILE A N 1
ATOM 714 C CA . ILE A 1 90 ? -7.733 13.867 6.555 1.00 81.81 90 ILE A CA 1
ATOM 715 C C . ILE A 1 90 ? -8.369 12.561 7.042 1.00 81.81 90 ILE A C 1
ATOM 717 O O . ILE A 1 90 ? -8.437 11.572 6.311 1.00 81.81 90 ILE A O 1
ATOM 721 N N . ARG A 1 91 ? -8.889 12.597 8.273 1.00 83.44 91 ARG A N 1
ATOM 722 C CA . ARG A 1 91 ? -9.572 11.481 8.936 1.00 83.44 91 ARG A CA 1
ATOM 723 C C . ARG A 1 91 ? -11.066 11.728 9.047 1.00 83.44 91 ARG A C 1
ATOM 725 O O . ARG A 1 91 ? -11.487 12.800 9.485 1.00 83.44 91 ARG A O 1
ATOM 732 N N . ALA A 1 92 ? -11.851 10.709 8.728 1.00 84.56 92 ALA A N 1
ATOM 733 C CA . ALA A 1 92 ? -13.250 10.642 9.111 1.00 84.56 92 ALA A CA 1
ATOM 734 C C . ALA A 1 92 ? -13.373 9.947 10.472 1.00 84.56 92 ALA A C 1
ATOM 736 O O . ALA A 1 92 ? -12.669 8.980 10.762 1.00 84.56 92 ALA A O 1
ATOM 737 N N . PHE A 1 93 ? -14.261 10.464 11.316 1.00 87.88 93 PHE A N 1
ATOM 738 C CA . PHE A 1 93 ? -14.588 9.883 12.614 1.00 87.88 93 PHE A CA 1
ATOM 739 C C . PHE A 1 93 ? -16.044 9.450 12.577 1.00 87.88 93 PHE A C 1
ATOM 741 O O . PHE A 1 93 ? -16.935 10.287 12.418 1.00 87.88 93 PHE A O 1
ATOM 748 N N . LEU A 1 94 ? -16.290 8.155 12.742 1.00 87.06 94 LEU A N 1
ATOM 749 C CA . LEU A 1 94 ? -17.637 7.612 12.823 1.00 87.06 94 LEU A CA 1
ATOM 750 C C . LEU A 1 94 ? -17.930 7.237 14.272 1.00 87.06 94 LEU A C 1
ATOM 752 O O . LEU A 1 94 ? -17.170 6.505 14.901 1.00 87.06 94 LEU A O 1
ATOM 756 N N . HIS A 1 95 ? -19.026 7.770 14.808 1.00 89.44 95 HIS A N 1
ATOM 757 C CA . HIS A 1 95 ? -19.487 7.490 16.163 1.00 89.44 95 HIS A CA 1
ATOM 758 C C . HIS A 1 95 ? -20.768 6.659 16.100 1.00 89.44 95 HIS A C 1
ATOM 760 O O . HIS A 1 95 ? -21.799 7.132 15.623 1.00 89.44 95 HIS A O 1
ATOM 766 N N . GLU A 1 96 ? -20.722 5.442 16.632 1.00 89.12 96 GLU A N 1
ATOM 767 C CA . GLU A 1 96 ? -21.882 4.566 16.759 1.00 89.12 96 GLU A CA 1
ATOM 768 C C . GLU A 1 96 ? -22.358 4.521 18.213 1.00 89.12 96 GLU A C 1
ATOM 770 O O . GLU A 1 96 ? -21.642 4.075 19.114 1.00 89.12 96 GLU A O 1
ATOM 775 N N . TYR A 1 97 ? -23.594 4.958 18.451 1.00 87.81 97 TYR A N 1
ATOM 776 C CA . TYR A 1 97 ? -24.210 4.946 19.776 1.00 87.81 97 TYR A CA 1
ATOM 777 C C . TYR A 1 97 ? -25.217 3.804 19.889 1.00 87.81 97 TYR A C 1
ATOM 779 O O . TYR A 1 97 ? -26.157 3.703 19.103 1.00 87.81 97 TYR A O 1
ATOM 787 N N . PHE A 1 98 ? -25.062 2.972 20.917 1.00 87.25 98 PHE A N 1
ATOM 788 C CA . PHE A 1 98 ? -25.985 1.881 21.219 1.00 87.25 98 PHE A CA 1
ATOM 789 C C . PHE A 1 98 ? -26.616 2.107 22.592 1.00 87.25 98 PHE A C 1
ATOM 791 O O . PHE A 1 98 ? -25.924 2.404 23.566 1.00 87.25 98 PHE A O 1
ATOM 798 N N . LYS A 1 99 ? -27.940 1.943 22.700 1.00 90.06 99 LYS A N 1
ATOM 799 C CA . LYS A 1 99 ? -28.653 2.127 23.972 1.00 90.06 99 LYS A CA 1
ATOM 800 C C . LYS A 1 99 ? -28.085 1.186 25.043 1.00 90.06 99 LYS A C 1
ATOM 802 O O . LYS A 1 99 ? -28.052 -0.027 24.851 1.00 90.06 99 LYS A O 1
ATOM 807 N N . GLY A 1 100 ? -27.658 1.754 26.172 1.00 88.75 100 GLY A N 1
ATOM 808 C CA . GLY A 1 100 ? -27.115 0.998 27.305 1.00 88.75 100 GLY A CA 1
ATOM 809 C C . GLY A 1 100 ? -25.686 0.476 27.120 1.00 88.75 100 GLY A C 1
ATOM 810 O O . GLY A 1 100 ? -25.243 -0.330 27.933 1.00 88.75 100 GLY A O 1
ATOM 811 N N . LYS A 1 101 ? -24.958 0.907 26.080 1.00 87.50 101 LYS A N 1
ATOM 812 C CA . LYS A 1 101 ? -23.539 0.579 25.885 1.00 87.50 101 LYS A CA 1
ATOM 813 C C . LYS A 1 101 ? -22.721 1.854 25.656 1.00 87.50 101 LYS A C 1
ATOM 815 O O . LYS A 1 101 ? -23.262 2.827 25.129 1.00 87.50 101 LYS A O 1
ATOM 820 N N . PRO A 1 102 ? -21.425 1.854 26.008 1.00 84.69 102 PRO A N 1
ATOM 821 C CA . PRO A 1 102 ? -20.514 2.900 25.563 1.00 84.69 102 PRO A CA 1
ATOM 822 C C . PRO A 1 102 ? -20.550 3.018 24.035 1.00 84.69 102 PRO A C 1
ATOM 824 O O . PRO A 1 102 ? -20.622 2.003 23.335 1.00 84.69 102 PRO A O 1
ATOM 827 N N . GLY A 1 103 ? -20.522 4.252 23.529 1.00 85.81 103 GLY A N 1
ATOM 828 C CA . GLY A 1 103 ? -20.407 4.495 22.094 1.00 85.81 103 GLY A CA 1
ATOM 829 C C . GLY A 1 103 ? -19.112 3.899 21.542 1.00 85.81 103 GLY A C 1
ATOM 830 O O . GLY A 1 103 ? -18.097 3.848 22.240 1.00 85.81 103 GLY A O 1
ATOM 831 N N . LYS A 1 104 ? -19.149 3.434 20.295 1.00 89.69 104 LYS A N 1
ATOM 832 C CA . LYS A 1 104 ? -17.960 3.023 19.546 1.00 89.69 104 LYS A CA 1
ATOM 833 C C . LYS A 1 104 ? -17.532 4.159 18.632 1.00 89.69 104 LYS A C 1
ATOM 835 O O . LYS A 1 104 ? -18.378 4.871 18.100 1.00 89.69 104 LYS A O 1
ATOM 840 N N . MET A 1 105 ? -16.227 4.310 18.452 1.00 88.38 105 MET A N 1
ATOM 841 C CA . MET A 1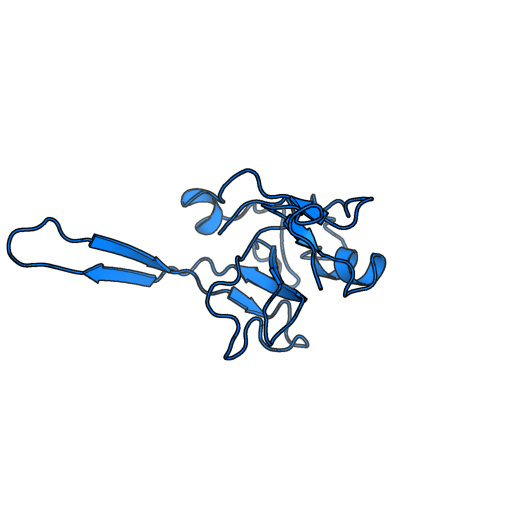 105 ? -15.663 5.260 17.504 1.00 88.38 105 MET A CA 1
ATOM 842 C C . MET A 1 105 ? -14.692 4.524 16.589 1.00 88.38 105 MET A C 1
ATOM 844 O O . MET A 1 105 ? -13.829 3.795 17.080 1.00 88.38 105 MET A O 1
ATOM 848 N N . SER A 1 106 ? -14.856 4.700 15.281 1.00 87.25 106 SER A N 1
ATOM 849 C CA . SER A 1 106 ? -13.872 4.301 14.277 1.00 87.25 106 SER A CA 1
ATOM 850 C C . SER A 1 106 ? -13.268 5.538 13.621 1.00 87.25 106 SER A C 1
ATOM 852 O O . SER A 1 106 ? -13.884 6.607 13.552 1.00 87.25 106 SER A O 1
ATOM 854 N N . LYS A 1 107 ? -12.024 5.380 13.170 1.00 86.81 107 LYS A N 1
ATOM 855 C CA . LYS A 1 107 ? -11.295 6.367 12.382 1.00 86.81 107 LYS A CA 1
ATOM 856 C C . LYS A 1 107 ? -11.074 5.766 11.011 1.00 86.81 107 LYS A C 1
ATOM 858 O O . LYS A 1 107 ? -10.663 4.615 10.917 1.00 86.81 107 LYS A O 1
ATOM 863 N N . GLU A 1 108 ? -11.333 6.546 9.981 1.00 88.06 108 GLU A N 1
ATOM 864 C CA . GLU A 1 108 ? -11.133 6.131 8.600 1.00 88.06 108 GLU A CA 1
ATOM 865 C C . GLU A 1 108 ? -10.219 7.141 7.914 1.00 88.06 108 GLU A C 1
ATOM 867 O O . GLU A 1 108 ? -10.362 8.355 8.093 1.00 88.06 108 GLU A O 1
ATOM 872 N N . VAL A 1 109 ? -9.267 6.631 7.142 1.00 88.81 109 VAL A N 1
ATOM 873 C CA . VAL A 1 109 ? -8.348 7.414 6.315 1.00 88.81 109 VAL A CA 1
ATOM 874 C C . VAL A 1 109 ? -8.578 7.061 4.854 1.00 88.81 109 VAL A C 1
ATOM 876 O O . VAL A 1 109 ? -8.839 5.913 4.503 1.00 88.81 109 VAL A O 1
ATOM 879 N N . GLY A 1 110 ? -8.517 8.069 3.989 1.00 90.38 110 GLY A N 1
ATOM 880 C CA . GLY A 1 110 ? -8.567 7.849 2.548 1.00 90.38 110 GLY A CA 1
ATOM 881 C C . GLY A 1 110 ? -7.188 7.493 2.003 1.00 90.38 110 GLY A C 1
ATOM 882 O O . GLY A 1 110 ? -6.194 8.080 2.423 1.00 90.38 110 GLY A O 1
ATOM 883 N N . VAL A 1 111 ? -7.131 6.600 1.017 1.00 93.44 111 VAL A N 1
ATOM 884 C CA . VAL A 1 111 ? -5.924 6.378 0.211 1.00 93.44 111 VAL A CA 1
ATOM 885 C C . VAL A 1 111 ? -6.136 6.988 -1.169 1.00 93.44 111 VAL A C 1
ATOM 887 O O . VAL A 1 111 ? -7.065 6.623 -1.891 1.00 93.44 111 VAL A O 1
ATOM 890 N N . PHE A 1 112 ? -5.270 7.922 -1.545 1.00 91.44 112 PHE A N 1
ATOM 891 C CA . PHE A 1 112 ? -5.261 8.522 -2.872 1.00 91.44 112 PHE A CA 1
ATOM 892 C C . PHE A 1 112 ? -4.431 7.697 -3.860 1.00 91.44 112 PHE A C 1
ATOM 894 O O . PHE A 1 112 ? -3.484 7.016 -3.456 1.00 91.44 112 PHE A O 1
ATOM 901 N N . PRO A 1 113 ? -4.714 7.806 -5.172 1.00 91.50 113 PRO A N 1
ATOM 902 C CA . PRO A 1 113 ? -3.827 7.283 -6.202 1.00 91.50 113 PRO A CA 1
ATOM 903 C C . PRO A 1 113 ? -2.395 7.802 -6.027 1.00 91.50 113 PRO A C 1
ATOM 905 O O . PRO A 1 113 ? -2.180 8.950 -5.610 1.00 91.50 113 PRO A O 1
ATOM 908 N N . ARG A 1 114 ? -1.414 6.965 -6.378 1.00 90.00 114 ARG A N 1
ATOM 909 C CA . ARG A 1 114 ? 0.021 7.280 -6.295 1.00 90.00 114 ARG A CA 1
ATOM 910 C C . ARG A 1 114 ? 0.381 8.607 -6.964 1.00 90.00 114 ARG A C 1
ATOM 912 O O . ARG A 1 114 ? 1.190 9.353 -6.431 1.00 90.00 114 ARG A O 1
ATOM 919 N N . ASN A 1 115 ? -0.196 8.900 -8.127 1.00 86.44 115 ASN A N 1
ATOM 920 C CA . ASN A 1 115 ? -0.043 10.170 -8.837 1.00 86.44 115 ASN A CA 1
ATOM 921 C C . ASN A 1 115 ? -1.218 10.418 -9.804 1.00 86.44 115 ASN A C 1
ATOM 923 O O . ASN A 1 115 ? -2.138 9.612 -9.916 1.00 86.44 115 ASN A O 1
ATOM 927 N N . SER A 1 116 ? -1.180 11.529 -10.540 1.00 86.12 116 SER A N 1
ATOM 928 C CA . SER A 1 116 ? -2.226 11.911 -11.503 1.00 86.12 116 SER A CA 1
ATOM 929 C C . SER A 1 116 ? -2.377 10.969 -12.705 1.00 86.12 116 SER A C 1
ATOM 931 O O . SER A 1 116 ? -3.383 11.034 -13.404 1.00 86.12 116 SER A O 1
ATOM 933 N N . LYS A 1 117 ? -1.387 10.108 -12.962 1.00 87.94 117 LYS A N 1
ATOM 934 C CA . LYS A 1 117 ? -1.388 9.124 -14.054 1.00 87.94 117 LYS A CA 1
ATOM 935 C C . LYS A 1 117 ? -1.736 7.711 -13.579 1.00 87.94 117 LYS A C 1
ATOM 937 O O . LYS A 1 117 ? -1.933 6.835 -14.415 1.00 87.94 117 LYS A O 1
ATOM 942 N N . SER A 1 118 ? -1.769 7.463 -12.268 1.00 87.62 118 SER A N 1
ATOM 943 C CA . SER A 1 118 ? -2.149 6.159 -11.725 1.00 87.62 118 SER A CA 1
ATOM 944 C C . SER A 1 118 ? -3.664 5.993 -11.717 1.00 87.62 118 SER A C 1
ATOM 946 O O . SER A 1 118 ? -4.394 6.949 -11.457 1.00 87.62 118 SER A O 1
ATOM 948 N N . GLY A 1 119 ? -4.115 4.762 -11.961 1.00 92.19 119 GLY A N 1
ATOM 949 C CA . GLY A 1 119 ? -5.507 4.372 -11.772 1.00 92.19 119 GLY A CA 1
ATOM 950 C C . GLY A 1 119 ? -5.947 4.408 -10.300 1.00 92.19 119 GLY A C 1
ATOM 951 O O . GLY A 1 119 ? -5.170 4.787 -9.417 1.00 92.19 119 GLY A O 1
ATOM 952 N N . PRO A 1 120 ? -7.200 4.017 -10.022 1.00 94.31 120 PRO A N 1
ATOM 953 C CA . PRO A 1 120 ? -7.718 3.953 -8.661 1.00 94.31 120 PRO A CA 1
ATOM 954 C C . PRO A 1 120 ? -6.898 2.993 -7.791 1.00 94.31 120 PRO A C 1
ATOM 956 O O . PRO A 1 120 ? -6.405 1.966 -8.251 1.00 94.31 120 PRO A O 1
ATOM 959 N N . PHE A 1 121 ? -6.772 3.326 -6.504 1.00 95.38 121 PHE A N 1
ATOM 960 C CA . PHE A 1 121 ? -6.076 2.473 -5.536 1.00 95.38 121 PHE A CA 1
ATOM 961 C C . PHE A 1 121 ? -6.842 1.174 -5.235 1.00 95.38 121 PHE A C 1
ATOM 963 O O . PHE A 1 121 ? -6.239 0.149 -4.919 1.00 95.38 121 PHE A O 1
ATOM 970 N N . SER A 1 122 ? -8.174 1.211 -5.308 1.00 95.31 122 SER A N 1
ATOM 971 C CA . SER A 1 122 ? -9.040 0.088 -4.962 1.00 95.31 122 SER A CA 1
ATOM 972 C C . SER A 1 122 ? -10.229 -0.011 -5.904 1.00 95.31 122 SER A C 1
ATOM 974 O O . SER A 1 122 ? -10.775 1.004 -6.327 1.00 95.31 122 SER A O 1
ATOM 976 N N . GLU A 1 123 ? -10.663 -1.244 -6.139 1.00 96.19 123 GLU A N 1
ATOM 977 C CA . GLU A 1 123 ? -11.808 -1.608 -6.963 1.00 96.19 123 GLU A CA 1
ATOM 978 C C . GLU A 1 123 ? -12.845 -2.409 -6.166 1.00 96.19 123 GLU A C 1
ATOM 980 O O . GLU A 1 123 ? -12.584 -2.934 -5.073 1.00 96.19 123 GLU A O 1
ATOM 985 N N . ARG A 1 124 ? -14.057 -2.524 -6.723 1.00 96.25 124 ARG A N 1
ATOM 986 C CA . ARG A 1 124 ? -15.094 -3.389 -6.150 1.00 96.25 124 ARG A CA 1
ATOM 987 C C . ARG A 1 124 ? -14.601 -4.836 -6.153 1.00 96.25 124 ARG A C 1
ATOM 989 O O . ARG A 1 124 ? -14.389 -5.409 -7.213 1.00 96.25 124 ARG A O 1
ATOM 996 N N . GLY A 1 125 ? -14.528 -5.436 -4.968 1.00 96.12 125 GLY A N 1
ATOM 997 C CA . GLY A 1 125 ? -14.038 -6.805 -4.777 1.00 96.12 125 GLY A CA 1
ATOM 998 C C . GLY A 1 125 ? -12.762 -6.885 -3.945 1.00 96.12 125 GLY A C 1
ATOM 999 O O . GLY A 1 125 ? -12.423 -7.968 -3.485 1.00 96.12 125 GLY A O 1
ATOM 1000 N N . ASP A 1 126 ? -12.116 -5.752 -3.662 1.00 95.94 126 ASP A N 1
ATOM 1001 C CA . ASP A 1 126 ? -10.930 -5.710 -2.80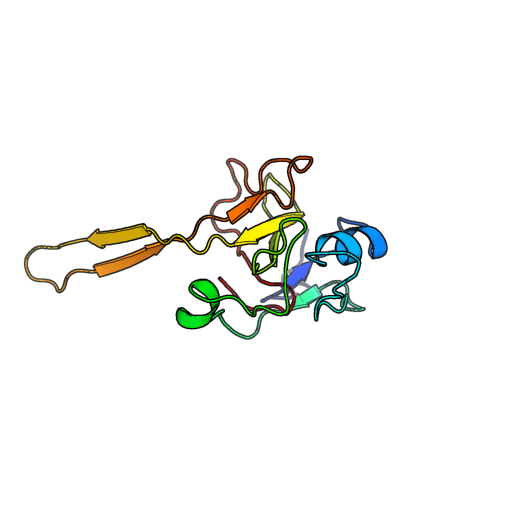0 1.00 95.94 126 ASP A CA 1
ATOM 1002 C C . ASP A 1 126 ? -11.241 -5.643 -1.296 1.00 95.94 126 ASP A C 1
ATOM 1004 O O . ASP A 1 126 ? -10.339 -5.480 -0.473 1.00 95.94 126 ASP A O 1
ATOM 1008 N N . SER A 1 127 ? -12.516 -5.702 -0.910 1.00 93.69 127 SER A N 1
ATOM 1009 C CA . SER A 1 127 ? -12.922 -5.633 0.493 1.00 93.69 127 SER A CA 1
ATOM 1010 C C . SER A 1 127 ? -12.237 -6.728 1.314 1.00 93.69 127 SER A C 1
ATOM 1012 O O . SER A 1 127 ? -12.312 -7.906 0.974 1.00 93.69 127 SER A O 1
ATOM 1014 N N . GLY A 1 128 ? -11.600 -6.333 2.416 1.00 91.94 128 GLY A N 1
ATOM 1015 C CA . GLY A 1 128 ? -10.845 -7.237 3.287 1.00 91.94 128 GLY A CA 1
ATOM 1016 C C . GLY A 1 128 ? -9.361 -7.378 2.934 1.00 91.94 128 GLY A C 1
ATOM 1017 O O . GLY A 1 128 ? -8.629 -7.997 3.702 1.00 91.94 128 GLY A O 1
ATOM 1018 N N . SER A 1 129 ? -8.893 -6.793 1.828 1.00 92.44 129 SER A N 1
ATOM 1019 C CA . SER A 1 129 ? -7.458 -6.670 1.564 1.00 92.44 129 SER A CA 1
ATOM 1020 C C . SER A 1 129 ? -6.814 -5.662 2.519 1.00 92.44 129 SER A C 1
ATOM 1022 O O . SER A 1 129 ? -7.371 -4.599 2.784 1.00 92.44 129 SER A O 1
ATOM 1024 N N . MET A 1 130 ? -5.621 -5.993 3.009 1.00 92.00 130 MET A N 1
ATOM 1025 C CA . MET A 1 130 ? -4.857 -5.150 3.932 1.00 92.00 130 MET A CA 1
ATOM 1026 C C . MET A 1 130 ? -4.053 -4.086 3.190 1.00 92.00 130 MET A C 1
ATOM 1028 O O . MET A 1 130 ? -3.475 -4.369 2.139 1.00 92.00 130 MET A O 1
ATOM 1032 N N . VAL A 1 131 ? -3.971 -2.900 3.785 1.00 94.25 131 VAL A N 1
ATOM 1033 C CA . VAL A 1 131 ? -3.153 -1.783 3.315 1.00 94.25 131 VAL A CA 1
ATOM 1034 C C . VAL A 1 131 ? -1.959 -1.638 4.252 1.00 94.25 131 VAL A C 1
ATOM 1036 O O . VAL A 1 131 ? -2.120 -1.610 5.468 1.00 94.25 131 VAL A O 1
ATOM 1039 N N . ILE A 1 132 ? -0.753 -1.597 3.692 1.00 94.31 132 ILE A N 1
ATOM 1040 C CA . ILE A 1 132 ? 0.488 -1.496 4.468 1.00 94.31 132 ILE A CA 1
ATOM 1041 C C . ILE A 1 132 ? 1.418 -0.440 3.886 1.00 94.31 132 ILE A C 1
ATOM 1043 O O . ILE A 1 132 ? 1.377 -0.172 2.687 1.00 94.31 132 ILE A O 1
ATOM 1047 N N . ASP A 1 133 ? 2.280 0.136 4.715 1.00 92.69 133 ASP A N 1
ATOM 1048 C CA . ASP A 1 133 ? 3.314 1.061 4.259 1.00 92.69 133 ASP A CA 1
ATOM 1049 C C . ASP A 1 133 ? 4.547 0.367 3.660 1.00 92.69 133 ASP A C 1
ATOM 1051 O O . ASP A 1 133 ? 4.646 -0.860 3.558 1.00 92.69 133 ASP A O 1
ATOM 1055 N N . THR A 1 134 ? 5.524 1.187 3.271 1.00 88.94 134 THR A N 1
ATOM 1056 C CA . THR A 1 134 ? 6.780 0.757 2.649 1.00 88.94 134 THR A CA 1
ATOM 1057 C C . THR A 1 134 ? 7.676 -0.109 3.522 1.00 88.94 134 THR A C 1
ATOM 1059 O O . THR A 1 134 ? 8.619 -0.696 3.005 1.00 88.94 134 THR A O 1
ATOM 1062 N N . ILE A 1 135 ? 7.424 -0.211 4.822 1.00 90.62 135 ILE A N 1
ATOM 1063 C CA . ILE A 1 135 ? 8.240 -1.025 5.722 1.00 90.62 135 ILE A CA 1
ATOM 1064 C C . ILE A 1 135 ? 7.429 -2.137 6.386 1.00 90.62 135 ILE A C 1
ATOM 1066 O O . ILE A 1 135 ? 7.937 -2.784 7.296 1.00 90.62 135 ILE A O 1
ATOM 1070 N N . GLY A 1 136 ? 6.196 -2.391 5.934 1.00 91.38 136 GLY A N 1
ATOM 1071 C CA . GLY A 1 136 ? 5.367 -3.494 6.421 1.00 91.38 136 GLY A CA 1
ATOM 1072 C C . GLY A 1 136 ? 4.535 -3.168 7.664 1.00 91.38 136 GLY A C 1
ATOM 1073 O O . GLY A 1 136 ? 4.215 -4.072 8.438 1.00 91.38 136 GLY A O 1
ATOM 1074 N N . ARG A 1 137 ? 4.179 -1.898 7.885 1.00 93.62 137 ARG A N 1
ATOM 1075 C CA . ARG A 1 137 ? 3.249 -1.494 8.950 1.00 93.62 137 ARG A CA 1
ATOM 1076 C C . ARG A 1 137 ? 1.837 -1.343 8.402 1.00 93.62 137 ARG A C 1
ATOM 1078 O O . ARG A 1 137 ? 1.651 -0.734 7.354 1.00 93.62 137 ARG A O 1
ATOM 1085 N N . LEU A 1 138 ? 0.861 -1.890 9.117 1.00 90.06 138 LEU A N 1
ATOM 1086 C CA . LEU A 1 138 ? -0.561 -1.805 8.784 1.00 90.06 138 LEU A CA 1
ATOM 1087 C C . LEU A 1 138 ? -1.098 -0.383 8.999 1.00 90.06 138 LEU A C 1
ATOM 1089 O O . LEU A 1 138 ? -0.700 0.273 9.968 1.00 90.06 138 LEU A O 1
ATOM 1093 N N . ASP A 1 139 ? -1.979 0.071 8.105 1.00 83.25 139 ASP A N 1
ATOM 1094 C CA . ASP A 1 139 ? -2.728 1.325 8.273 1.00 83.25 139 ASP A CA 1
ATOM 1095 C C . ASP A 1 139 ? -3.927 1.236 9.241 1.00 83.25 139 ASP A C 1
ATOM 1097 O O . ASP A 1 139 ? -4.232 0.137 9.763 1.00 83.25 139 ASP A O 1
#